Protein AF-A0A101H214-F1 (afdb_monomer_lite)

Struc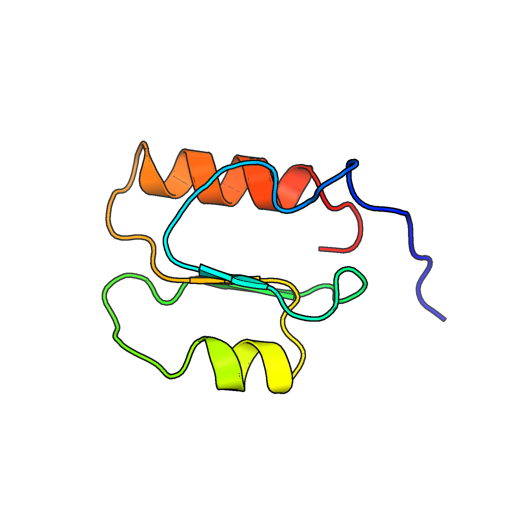ture (mmCIF, N/CA/C/O backbone):
data_AF-A0A101H214-F1
#
_entry.id   AF-A0A101H214-F1
#
loop_
_atom_site.group_PDB
_atom_site.id
_atom_site.type_symbol
_atom_site.label_atom_id
_atom_site.label_alt_id
_atom_site.label_comp_id
_atom_site.label_asym_id
_atom_site.label_entity_i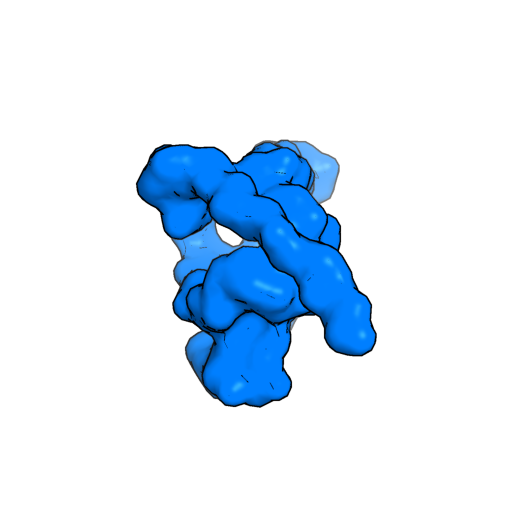d
_atom_site.label_seq_id
_atom_site.pdbx_PDB_ins_code
_atom_site.Cartn_x
_atom_site.Cartn_y
_atom_site.Cartn_z
_atom_site.occupancy
_atom_site.B_iso_or_equiv
_atom_site.auth_seq_id
_atom_site.auth_comp_id
_atom_site.auth_asym_id
_atom_site.auth_atom_id
_atom_site.pdbx_PDB_model_num
ATOM 1 N N . MET A 1 1 ? -9.701 -12.414 19.476 1.00 85.69 1 MET A N 1
ATOM 2 C CA . MET A 1 1 ? -9.869 -11.841 18.121 1.00 85.69 1 MET A CA 1
ATOM 3 C C . MET A 1 1 ? -9.122 -10.520 18.079 1.00 85.69 1 MET A C 1
ATOM 5 O O . MET A 1 1 ? -9.084 -9.866 19.112 1.00 85.69 1 MET A O 1
ATOM 9 N N . ALA A 1 2 ? -8.490 -10.160 16.959 1.00 96.12 2 ALA A N 1
ATOM 10 C CA . ALA A 1 2 ? -7.834 -8.856 16.833 1.00 96.12 2 ALA A CA 1
ATOM 11 C C . ALA A 1 2 ? -8.886 -7.758 16.618 1.00 96.12 2 ALA A C 1
ATOM 13 O O . ALA A 1 2 ? -9.801 -7.944 15.818 1.00 96.12 2 ALA A O 1
ATOM 14 N N . GLU A 1 3 ? -8.748 -6.638 17.322 1.00 97.44 3 GLU A N 1
ATOM 15 C CA . GLU A 1 3 ? -9.578 -5.447 17.114 1.00 97.44 3 GLU A CA 1
ATOM 16 C C . GLU A 1 3 ? -9.303 -4.846 15.728 1.00 97.44 3 GLU A C 1
ATOM 18 O O . GLU A 1 3 ? -8.154 -4.810 15.280 1.00 97.44 3 GLU A O 1
ATOM 23 N N . LYS A 1 4 ? -10.353 -4.374 15.049 1.00 97.94 4 LYS A N 1
ATOM 24 C CA . LYS A 1 4 ? -10.270 -3.757 13.715 1.00 97.94 4 LYS A CA 1
ATOM 25 C C . LYS A 1 4 ? -10.953 -2.398 13.710 1.00 97.94 4 LYS A C 1
ATOM 27 O O . LYS A 1 4 ? -11.895 -2.159 14.464 1.00 97.94 4 LYS A O 1
ATOM 32 N N . LYS A 1 5 ? -10.462 -1.496 12.866 1.00 98.19 5 LYS A N 1
ATOM 33 C CA . LYS A 1 5 ? -10.982 -0.133 12.710 1.00 98.19 5 LYS A CA 1
ATOM 34 C C . LYS A 1 5 ? -11.173 0.183 11.235 1.00 98.19 5 LYS A C 1
ATOM 36 O O . LYS A 1 5 ? -10.460 -0.335 10.384 1.00 98.19 5 LYS A O 1
ATOM 41 N N . SER A 1 6 ? -12.119 1.061 10.926 1.00 98.25 6 SER A N 1
ATOM 42 C CA . SER A 1 6 ? -12.315 1.503 9.547 1.00 98.25 6 SER A CA 1
ATOM 43 C C . SER A 1 6 ? -11.088 2.286 9.051 1.00 98.25 6 SER A C 1
ATOM 45 O O . SER A 1 6 ? -10.635 3.190 9.762 1.00 98.25 6 SER A O 1
ATOM 47 N N . PRO A 1 7 ? -10.568 1.991 7.845 1.00 98.56 7 PRO A N 1
ATOM 48 C CA . PRO A 1 7 ? -9.610 2.859 7.167 1.00 98.56 7 PRO A CA 1
ATOM 49 C C . PRO A 1 7 ? -10.199 4.242 6.874 1.00 98.56 7 PRO A C 1
ATOM 51 O O . PRO A 1 7 ? -11.413 4.458 6.958 1.00 98.56 7 PRO A O 1
ATOM 54 N N . ALA A 1 8 ? -9.341 5.177 6.469 1.00 98.44 8 ALA A N 1
ATOM 55 C CA . ALA A 1 8 ? -9.777 6.454 5.921 1.00 98.44 8 ALA A CA 1
ATOM 56 C C . ALA A 1 8 ? -10.764 6.255 4.753 1.00 98.44 8 ALA A C 1
ATOM 58 O O . ALA A 1 8 ? -10.661 5.302 3.976 1.00 98.44 8 ALA A O 1
ATOM 59 N N . SER A 1 9 ? -11.722 7.174 4.605 1.00 97.81 9 SER A N 1
ATOM 60 C CA . SER A 1 9 ? -12.707 7.108 3.522 1.00 97.81 9 SER A CA 1
ATOM 61 C C . SER A 1 9 ? -12.019 7.095 2.155 1.00 97.81 9 SER A C 1
ATOM 63 O O . SER A 1 9 ? -11.235 7.991 1.847 1.00 97.81 9 SER A O 1
ATOM 65 N N . GLY A 1 10 ? -12.345 6.099 1.329 1.00 96.06 10 GLY A N 1
ATOM 66 C CA . GLY A 1 10 ? -11.753 5.936 0.000 1.00 96.06 10 GLY A CA 1
ATOM 67 C C . GLY A 1 10 ? -10.318 5.404 0.005 1.00 96.06 10 GLY A C 1
ATOM 68 O O . GLY A 1 10 ? -9.629 5.564 -0.996 1.00 96.06 10 GLY A O 1
ATOM 69 N N . TRP A 1 11 ? -9.853 4.804 1.106 1.00 97.94 11 TRP A N 1
ATOM 70 C CA . TRP A 1 11 ? -8.563 4.119 1.149 1.00 97.94 11 TRP A CA 1
ATOM 71 C C . TRP A 1 11 ? -8.455 3.025 0.060 1.00 97.94 11 TRP A C 1
ATOM 73 O O . TRP A 1 11 ? -9.419 2.270 -0.106 1.00 97.94 11 TRP A O 1
ATOM 83 N N . PRO A 1 12 ? -7.303 2.892 -0.636 1.00 97.88 12 PRO A N 1
ATOM 84 C CA . PRO A 1 12 ? -6.082 3.709 -0.524 1.00 97.88 12 PRO A CA 1
ATOM 85 C C . PRO A 1 12 ? -6.240 5.131 -1.095 1.00 97.88 12 PRO A C 1
ATOM 87 O O . PRO A 1 12 ? -6.752 5.319 -2.196 1.00 97.88 12 PRO A O 1
ATOM 90 N N . THR A 1 13 ? -5.782 6.147 -0.356 1.00 94.94 13 THR A N 1
ATOM 91 C CA . THR A 1 13 ? -6.052 7.568 -0.663 1.00 94.94 13 THR A CA 1
ATOM 92 C C . THR A 1 13 ? -5.077 8.169 -1.673 1.00 94.94 13 THR A C 1
ATOM 94 O O . THR A 1 13 ? -5.438 9.077 -2.427 1.00 94.94 13 THR A O 1
ATOM 97 N N . VAL A 1 14 ? -3.838 7.676 -1.713 1.00 97.75 14 VAL A N 1
ATOM 98 C CA . VAL A 1 14 ? -2.789 8.178 -2.601 1.00 97.75 14 VAL A CA 1
ATOM 99 C C . VAL A 1 14 ? -2.603 7.224 -3.773 1.00 97.75 14 VAL A C 1
ATOM 101 O O . VAL A 1 14 ? -2.321 6.043 -3.586 1.00 97.75 14 VAL A O 1
ATOM 104 N N . LYS A 1 15 ? -2.715 7.746 -5.000 1.00 96.50 15 LYS A N 1
ATOM 105 C CA . LYS A 1 15 ? -2.537 6.959 -6.229 1.00 96.50 15 LYS A CA 1
ATOM 106 C C . LYS A 1 15 ? -1.081 6.524 -6.429 1.00 96.50 15 LYS A C 1
ATOM 108 O O . LYS A 1 15 ? -0.138 7.316 -6.293 1.00 96.50 15 LYS A O 1
ATOM 113 N N . GLY A 1 16 ? -0.913 5.283 -6.859 1.00 94.62 16 GLY A N 1
ATOM 114 C CA . GLY A 1 16 ? 0.370 4.658 -7.147 1.00 94.62 16 GLY A CA 1
ATOM 115 C C . GLY A 1 16 ? 0.184 3.373 -7.944 1.00 94.62 16 GLY A C 1
ATOM 116 O O . GLY A 1 16 ? -0.918 3.088 -8.406 1.00 94.62 16 GLY A O 1
ATOM 117 N N . ASP A 1 17 ? 1.278 2.639 -8.107 1.00 94.88 17 ASP A N 1
ATOM 118 C CA . ASP A 1 17 ? 1.309 1.338 -8.770 1.00 94.88 17 ASP A CA 1
ATOM 119 C C . ASP A 1 17 ? 1.232 0.234 -7.708 1.00 94.88 17 ASP A C 1
ATOM 121 O O . ASP A 1 17 ? 2.236 -0.129 -7.090 1.00 94.88 17 ASP A O 1
ATOM 125 N N . PHE A 1 18 ? 0.007 -0.184 -7.395 1.00 97.25 18 PHE A N 1
ATOM 126 C CA . PHE A 1 18 ? -0.291 -1.181 -6.373 1.00 97.25 18 PHE A CA 1
ATOM 127 C C . PHE A 1 18 ? -1.651 -1.839 -6.621 1.00 97.25 18 PHE A C 1
ATOM 129 O O . PHE A 1 18 ? -2.528 -1.288 -7.287 1.00 97.25 18 PHE A O 1
ATOM 136 N N . HIS A 1 19 ? -1.847 -2.978 -5.972 1.00 98.19 19 HIS A N 1
ATOM 137 C CA . HIS A 1 19 ? -3.120 -3.655 -5.798 1.00 98.19 19 HIS A CA 1
ATOM 138 C C . HIS A 1 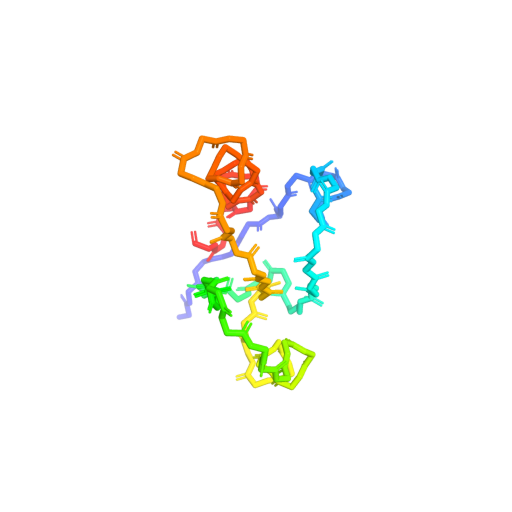19 ? -3.560 -3.548 -4.335 1.00 98.19 19 HIS A C 1
ATOM 140 O O . HIS A 1 19 ? -2.737 -3.611 -3.421 1.00 98.19 19 HIS A O 1
ATOM 146 N N . SER A 1 20 ? -4.865 -3.408 -4.106 1.00 97.75 20 SER A N 1
ATOM 147 C CA . SER A 1 20 ? -5.473 -3.454 -2.772 1.00 97.75 20 SER A CA 1
ATOM 148 C C . SER A 1 20 ? -6.208 -4.780 -2.566 1.00 97.75 20 SER A C 1
ATOM 150 O O . SER A 1 20 ? -6.987 -5.182 -3.431 1.00 97.75 20 SER A O 1
ATOM 152 N N . GLY A 1 21 ? -5.976 -5.425 -1.424 1.00 98.19 21 GLY A N 1
ATOM 153 C CA . GLY A 1 21 ? -6.689 -6.613 -0.949 1.00 98.19 21 GLY A CA 1
ATOM 154 C C . GLY A 1 21 ? -7.691 -6.278 0.161 1.00 98.19 21 GLY A C 1
ATOM 155 O O . GLY A 1 21 ? -8.397 -5.272 0.080 1.00 98.19 21 GLY A O 1
ATOM 156 N N . ASP A 1 22 ? -7.764 -7.118 1.200 1.00 98.31 22 ASP A N 1
ATOM 157 C CA . ASP A 1 22 ? -8.664 -6.898 2.343 1.00 98.31 22 ASP A CA 1
ATOM 158 C C . ASP A 1 22 ? -8.191 -5.705 3.199 1.00 98.31 22 ASP A C 1
ATOM 160 O O . ASP A 1 22 ? -7.129 -5.790 3.826 1.00 98.31 22 ASP A O 1
ATOM 164 N N . PRO A 1 23 ? -8.974 -4.614 3.315 1.00 98.31 23 PRO A N 1
ATOM 165 C CA . PRO A 1 23 ? -8.619 -3.471 4.153 1.00 98.31 23 PRO A CA 1
ATOM 166 C C . PRO A 1 23 ? -8.502 -3.802 5.649 1.00 98.31 23 PRO A C 1
ATOM 168 O O . PRO A 1 23 ? -7.969 -2.982 6.397 1.00 98.31 23 PRO A O 1
ATOM 171 N N . ASN A 1 24 ? -8.983 -4.961 6.106 1.00 98.25 24 ASN A N 1
ATOM 172 C CA . ASN A 1 24 ? -8.827 -5.419 7.487 1.00 98.25 24 ASN A CA 1
ATOM 173 C C . ASN A 1 24 ? -7.565 -6.260 7.716 1.00 98.25 24 ASN A C 1
ATOM 175 O O . ASN A 1 24 ? -7.282 -6.605 8.867 1.00 98.25 24 ASN A O 1
ATOM 179 N N . SER A 1 25 ? -6.799 -6.597 6.677 1.00 98.62 25 SER A N 1
ATOM 180 C CA . SER A 1 25 ? -5.524 -7.294 6.850 1.00 98.62 25 SER A CA 1
ATOM 181 C C . SER A 1 25 ? -4.489 -6.405 7.553 1.00 98.62 25 SER A C 1
ATOM 183 O O . SER A 1 25 ? -4.510 -5.184 7.425 1.00 98.62 25 SER A O 1
ATOM 185 N N . CYS A 1 26 ? -3.590 -7.033 8.315 1.00 98.50 26 CYS A N 1
ATOM 186 C CA . CYS A 1 26 ? -2.500 -6.373 9.038 1.00 98.50 26 CYS A CA 1
ATOM 187 C C . CYS A 1 26 ? -1.149 -6.435 8.315 1.00 98.50 26 CYS A C 1
ATOM 189 O O . CYS A 1 26 ? -0.098 -6.427 8.951 1.00 98.50 26 CYS A O 1
ATOM 191 N N . VAL A 1 27 ? -1.162 -6.617 6.993 1.00 98.75 27 VAL A N 1
ATOM 192 C CA . VAL A 1 27 ? 0.058 -6.814 6.205 1.00 98.75 27 VAL A CA 1
ATOM 193 C C . VAL A 1 27 ? 0.029 -5.932 4.966 1.00 98.75 27 VAL A C 1
ATOM 195 O O . VAL A 1 27 ? -0.931 -5.949 4.200 1.00 98.75 27 VAL A O 1
ATOM 198 N N . THR A 1 28 ? 1.119 -5.203 4.739 1.00 98.56 28 THR A N 1
ATOM 199 C CA . THR A 1 28 ? 1.437 -4.546 3.465 1.00 98.56 28 THR A CA 1
ATOM 200 C C . THR A 1 28 ? 2.742 -5.112 2.929 1.00 98.56 28 THR A C 1
ATOM 202 O O . THR A 1 28 ? 3.683 -5.330 3.692 1.00 98.56 28 THR A O 1
ATOM 205 N N . VAL A 1 29 ? 2.809 -5.334 1.618 1.00 98.75 29 VAL A N 1
ATOM 206 C CA . VAL A 1 29 ? 3.990 -5.882 0.943 1.00 98.75 29 VAL A CA 1
ATOM 207 C C . VAL A 1 29 ? 4.534 -4.869 -0.056 1.00 98.75 29 VAL A C 1
ATOM 209 O O . VAL A 1 29 ? 3.818 -4.401 -0.938 1.00 98.75 29 VAL A O 1
ATOM 212 N N . VAL A 1 30 ? 5.826 -4.563 0.055 1.00 98.50 30 VAL A N 1
ATOM 213 C CA . VAL A 1 30 ? 6.544 -3.708 -0.896 1.00 98.50 30 VAL A CA 1
ATOM 214 C C . VAL A 1 30 ? 7.495 -4.580 -1.710 1.00 98.50 30 VAL A C 1
ATOM 216 O O . VAL A 1 30 ? 8.448 -5.133 -1.166 1.00 98.50 30 VAL A O 1
ATOM 219 N N . THR A 1 31 ? 7.253 -4.706 -3.016 1.00 98.12 31 THR A N 1
ATOM 220 C CA . THR A 1 31 ? 8.025 -5.594 -3.914 1.00 98.12 31 THR A CA 1
ATOM 221 C C . THR A 1 31 ? 9.340 -4.973 -4.402 1.00 98.12 31 THR A C 1
ATOM 223 O O . THR A 1 31 ? 10.143 -5.621 -5.081 1.00 98.12 31 THR A O 1
ATOM 226 N N . MET A 1 32 ? 9.608 -3.726 -4.000 1.00 97.38 32 MET A N 1
ATOM 227 C CA . MET A 1 32 ? 10.791 -2.945 -4.366 1.00 97.38 32 MET A CA 1
ATOM 228 C C . MET A 1 32 ? 10.918 -2.802 -5.890 1.00 97.38 32 MET A C 1
ATOM 230 O O . MET A 1 32 ? 10.026 -2.247 -6.528 1.00 97.38 32 MET A O 1
ATOM 234 N N . GLY A 1 33 ? 12.028 -3.268 -6.472 1.00 96.12 33 GLY A N 1
ATOM 235 C CA . GLY A 1 33 ? 12.265 -3.282 -7.917 1.00 96.12 33 GLY A CA 1
ATOM 236 C C . GLY A 1 33 ? 11.851 -4.580 -8.616 1.00 96.12 33 GLY A C 1
ATOM 237 O O . GLY A 1 33 ? 12.135 -4.721 -9.802 1.00 96.12 33 GLY A O 1
ATOM 238 N N . SER A 1 34 ? 11.240 -5.530 -7.903 1.00 97.44 34 SER A N 1
ATOM 239 C CA . SER A 1 34 ? 10.804 -6.804 -8.485 1.00 97.44 34 SER A CA 1
ATOM 240 C C . SER A 1 34 ? 9.481 -6.651 -9.231 1.00 97.44 34 SER A C 1
ATOM 242 O O . SER A 1 34 ? 8.690 -5.760 -8.933 1.00 97.44 34 SER A O 1
ATOM 244 N N . HIS A 1 35 ? 9.236 -7.561 -10.171 1.00 95.25 35 HIS A N 1
ATOM 245 C CA . HIS A 1 35 ? 7.937 -7.753 -10.809 1.00 95.25 35 HIS A CA 1
ATOM 246 C C . HIS A 1 35 ? 7.375 -9.087 -10.327 1.00 95.25 35 HIS A C 1
ATOM 248 O O . HIS A 1 35 ? 7.822 -10.142 -10.781 1.00 95.25 35 HIS A O 1
ATOM 254 N N . LEU A 1 36 ? 6.475 -9.033 -9.350 1.00 97.00 36 LEU A N 1
ATOM 255 C CA . LEU A 1 36 ? 5.807 -10.206 -8.786 1.00 97.00 36 LEU A CA 1
ATOM 256 C C . LEU A 1 36 ? 4.326 -10.163 -9.167 1.00 97.00 36 LEU A C 1
ATOM 258 O O . LEU A 1 36 ? 3.881 -9.222 -9.807 1.00 97.00 36 LEU A O 1
ATOM 262 N N . ASP A 1 37 ? 3.562 -11.185 -8.797 1.00 97.75 37 ASP A N 1
ATOM 263 C CA . ASP A 1 37 ? 2.107 -11.124 -8.930 1.00 97.75 37 ASP A CA 1
ATOM 264 C C . ASP A 1 37 ? 1.518 -10.400 -7.708 1.00 97.75 37 ASP A C 1
ATOM 266 O O . ASP A 1 37 ? 1.150 -11.019 -6.708 1.00 97.75 37 ASP A O 1
ATOM 270 N N . GLU A 1 38 ? 1.498 -9.062 -7.736 1.00 97.88 38 GLU A N 1
ATOM 271 C CA . GLU A 1 38 ? 0.975 -8.267 -6.617 1.00 97.88 38 GLU A CA 1
ATOM 272 C C . GLU A 1 38 ? -0.517 -8.528 -6.347 1.00 97.88 38 GLU A C 1
ATOM 274 O O . GLU A 1 38 ? -0.976 -8.381 -5.209 1.00 97.88 38 GLU A O 1
ATOM 279 N N . ALA A 1 39 ? -1.275 -8.949 -7.364 1.00 97.75 39 ALA A N 1
ATOM 280 C CA . ALA A 1 39 ? -2.674 -9.324 -7.208 1.00 97.75 39 ALA A CA 1
ATOM 281 C C . ALA A 1 39 ? -2.818 -10.638 -6.423 1.00 97.75 39 ALA A C 1
ATOM 283 O O . ALA A 1 39 ? -3.630 -10.696 -5.495 1.00 97.75 39 ALA A O 1
ATOM 284 N N . ASP A 1 40 ? -2.009 -11.655 -6.731 1.00 98.44 40 ASP A N 1
ATOM 285 C CA . ASP A 1 40 ? -1.985 -12.926 -5.994 1.00 98.44 40 ASP A CA 1
ATOM 286 C C . ASP A 1 40 ? -1.467 -12.759 -4.554 1.00 98.44 40 ASP A C 1
ATOM 288 O O . ASP A 1 40 ? -1.993 -13.369 -3.620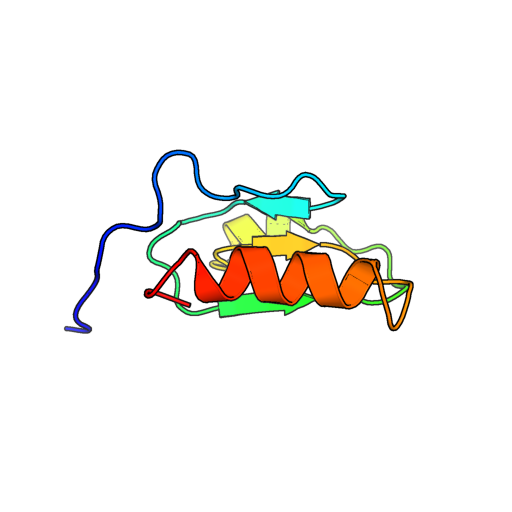 1.00 98.44 40 ASP A O 1
ATOM 292 N N . ILE A 1 41 ? -0.513 -11.851 -4.320 1.00 98.56 41 ILE A N 1
ATOM 293 C CA . ILE A 1 41 ? -0.053 -11.503 -2.962 1.00 98.56 41 ILE A CA 1
ATOM 294 C C . ILE A 1 41 ? -1.192 -10.882 -2.134 1.00 98.56 41 ILE A C 1
ATOM 296 O O . ILE A 1 41 ? -1.376 -11.225 -0.962 1.00 98.56 41 ILE A O 1
ATOM 300 N N . CYS A 1 42 ? -1.993 -9.995 -2.730 1.00 98.50 42 CYS A N 1
ATOM 301 C CA . CYS A 1 42 ? -3.200 -9.466 -2.090 1.00 98.50 42 CYS A CA 1
ATOM 302 C C . CYS A 1 42 ? -4.248 -10.562 -1.851 1.00 98.50 42 CYS A C 1
ATOM 304 O O . CYS A 1 42 ? -4.809 -10.635 -0.757 1.00 98.50 42 CYS A O 1
ATOM 306 N N . ALA A 1 43 ? -4.472 -11.454 -2.822 1.00 98.31 43 ALA A N 1
ATOM 307 C CA . ALA A 1 43 ? -5.374 -12.600 -2.670 1.00 98.31 43 ALA A CA 1
ATOM 308 C C . ALA A 1 43 ? -4.917 -13.569 -1.562 1.00 98.31 43 ALA A C 1
ATOM 310 O O . ALA A 1 43 ? -5.748 -14.162 -0.876 1.00 98.31 43 ALA A O 1
ATOM 311 N N . SER A 1 44 ? -3.605 -13.661 -1.332 1.00 98.31 44 SER A N 1
ATOM 312 C CA . SER A 1 44 ? -2.980 -14.441 -0.257 1.00 98.31 44 SER A CA 1
ATOM 313 C C . SER A 1 44 ? -3.068 -13.777 1.124 1.00 98.31 44 SER A C 1
ATOM 315 O O . SER A 1 44 ? -2.660 -14.376 2.120 1.00 98.31 44 SER A O 1
ATOM 317 N N . GLY A 1 45 ? -3.617 -12.561 1.211 1.00 98.38 45 GLY A N 1
ATOM 318 C CA . GLY A 1 45 ? -3.982 -11.925 2.475 1.00 98.38 45 GLY A CA 1
ATOM 319 C C . GLY A 1 45 ? -3.289 -10.601 2.781 1.00 98.38 45 GLY A C 1
ATOM 320 O O . GLY A 1 45 ? -3.422 -10.128 3.907 1.00 98.38 45 GLY A O 1
ATOM 321 N N . ALA A 1 46 ? -2.566 -9.974 1.849 1.00 98.69 46 ALA A N 1
ATOM 322 C CA . ALA A 1 46 ? -2.084 -8.603 2.048 1.00 98.69 46 ALA A CA 1
ATOM 323 C C . ALA A 1 46 ? -3.221 -7.574 1.880 1.00 98.69 46 ALA A C 1
ATOM 325 O O . ALA A 1 46 ? -4.079 -7.711 1.010 1.00 98.69 46 ALA A O 1
ATOM 326 N N . ALA A 1 47 ? -3.207 -6.509 2.684 1.00 98.75 47 ALA A N 1
ATOM 327 C CA . ALA A 1 47 ? -4.098 -5.362 2.507 1.00 98.75 47 ALA A CA 1
ATOM 328 C C . ALA A 1 47 ? -3.705 -4.540 1.272 1.00 98.75 47 ALA A C 1
ATOM 330 O O . ALA A 1 47 ? -4.558 -3.992 0.574 1.00 98.75 47 ALA A O 1
ATOM 331 N N . LEU A 1 48 ? -2.402 -4.448 1.007 1.00 98.50 48 LEU A N 1
ATOM 332 C CA . LEU A 1 48 ? -1.827 -3.657 -0.070 1.00 98.50 48 LEU A CA 1
ATOM 333 C C . LEU A 1 48 ? -0.535 -4.322 -0.556 1.00 98.50 48 LEU A C 1
ATOM 335 O O . LEU A 1 48 ? 0.302 -4.721 0.260 1.00 98.50 48 LEU A O 1
ATOM 339 N N . CYS A 1 49 ? -0.351 -4.408 -1.871 1.00 98.75 49 CYS A N 1
ATOM 340 C CA . CYS A 1 49 ? 0.890 -4.877 -2.477 1.00 98.75 49 CYS A CA 1
ATOM 341 C C . CYS A 1 49 ? 1.251 -4.029 -3.696 1.00 98.75 49 CYS A C 1
ATOM 343 O O . CYS A 1 49 ? 0.402 -3.774 -4.546 1.00 98.75 49 CYS A O 1
ATOM 345 N N . GLY A 1 50 ? 2.496 -3.568 -3.781 1.00 98.44 50 GLY A N 1
ATOM 346 C CA . GLY A 1 50 ? 2.954 -2.738 -4.893 1.00 98.44 50 GLY A CA 1
ATOM 347 C C . GLY A 1 50 ? 4.460 -2.520 -4.904 1.00 98.44 50 GLY A C 1
ATOM 348 O O . GLY A 1 50 ? 5.167 -2.845 -3.942 1.00 98.44 50 GLY A O 1
ATOM 349 N N . SER A 1 51 ? 4.946 -1.928 -5.994 1.00 97.38 51 SER A N 1
ATOM 350 C CA . SER A 1 51 ? 6.367 -1.622 -6.166 1.00 97.38 51 SER A CA 1
ATOM 351 C C . SER A 1 51 ? 6.742 -0.276 -5.530 1.00 97.38 51 SER A C 1
ATOM 353 O O . SER A 1 51 ? 5.954 0.670 -5.493 1.00 97.38 51 SER A O 1
ATOM 355 N N . CYS A 1 52 ? 7.975 -0.164 -5.029 1.00 98.06 52 CYS A N 1
ATOM 356 C CA . CYS A 1 52 ? 8.531 1.093 -4.519 1.00 98.06 52 CYS A CA 1
ATOM 357 C C . CYS A 1 52 ? 9.975 1.233 -4.994 1.00 98.06 52 CYS A C 1
ATOM 359 O O . CYS A 1 52 ? 10.890 0.617 -4.449 1.00 98.06 52 CYS A O 1
ATOM 361 N N . LYS A 1 53 ? 10.166 2.035 -6.044 1.00 97.19 53 LYS A N 1
ATOM 362 C CA . LYS A 1 53 ? 11.451 2.156 -6.750 1.00 97.19 53 LYS A CA 1
ATOM 363 C C . LYS A 1 53 ? 12.269 3.371 -6.326 1.00 97.19 53 LYS A C 1
ATOM 365 O O . LYS A 1 53 ? 13.473 3.376 -6.547 1.00 97.19 53 LYS A O 1
ATOM 370 N N . THR A 1 54 ? 11.625 4.389 -5.754 1.00 97.94 54 THR A N 1
ATOM 371 C CA . THR A 1 54 ? 12.294 5.616 -5.309 1.00 97.94 54 THR A CA 1
ATOM 372 C C . THR A 1 54 ? 12.215 5.751 -3.795 1.00 97.94 54 THR A C 1
ATOM 374 O O . THR A 1 54 ? 11.158 5.596 -3.184 1.00 97.94 54 THR A O 1
ATOM 377 N N . GLU A 1 55 ? 13.348 6.079 -3.194 1.00 97.56 55 GLU A N 1
ATOM 378 C CA . GLU A 1 55 ? 13.583 6.231 -1.758 1.00 97.56 55 GLU A CA 1
ATOM 379 C C . GLU A 1 55 ? 12.989 7.520 -1.159 1.00 97.56 55 GLU A C 1
ATOM 381 O O . GLU A 1 55 ? 13.154 7.789 0.026 1.00 97.56 55 GLU A O 1
ATOM 386 N N . ASN A 1 56 ? 12.298 8.315 -1.983 1.00 98.00 56 ASN A N 1
ATOM 387 C CA . ASN A 1 56 ? 11.644 9.574 -1.627 1.00 98.00 56 ASN A CA 1
ATOM 388 C C . ASN A 1 56 ? 10.134 9.507 -1.923 1.00 98.00 56 ASN A C 1
ATOM 390 O O . ASN A 1 56 ? 9.385 8.939 -1.138 1.00 98.00 56 ASN A O 1
ATOM 394 N N . LEU A 1 57 ? 9.677 10.004 -3.076 1.00 97.75 57 LEU A N 1
ATOM 395 C CA . LEU A 1 57 ? 8.266 10.074 -3.463 1.00 97.75 57 LEU A CA 1
ATOM 396 C C . LEU A 1 57 ? 7.566 8.708 -3.441 1.00 97.75 57 LEU A C 1
ATOM 398 O O . LEU A 1 57 ? 6.385 8.628 -3.120 1.00 97.75 57 LEU A O 1
ATOM 402 N N . GLY A 1 58 ? 8.260 7.626 -3.805 1.00 97.94 58 GLY A N 1
ATOM 403 C CA . GLY A 1 58 ? 7.718 6.271 -3.713 1.00 97.94 58 GLY A CA 1
ATOM 404 C C . GLY A 1 58 ? 7.440 5.890 -2.261 1.00 97.94 58 GLY A C 1
ATOM 405 O O . GLY A 1 58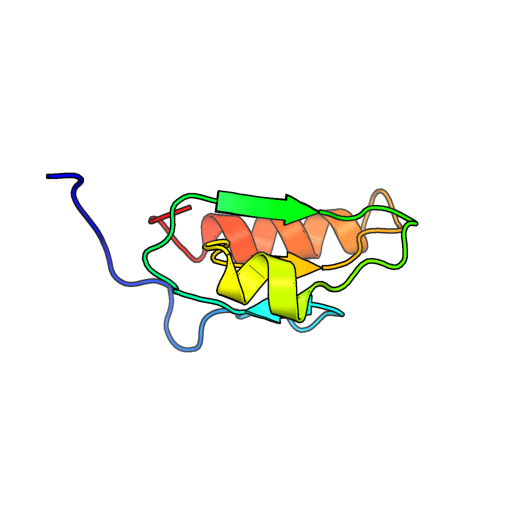 ? 6.322 5.498 -1.926 1.00 97.94 58 GLY A O 1
ATOM 406 N N . LEU A 1 59 ? 8.432 6.095 -1.392 1.00 98.25 59 LEU A N 1
ATOM 407 C CA . LEU A 1 59 ? 8.333 5.817 0.038 1.00 98.25 59 LEU A CA 1
ATOM 408 C C . LEU A 1 59 ? 7.273 6.686 0.736 1.00 98.25 59 LEU A C 1
ATOM 410 O O . LEU A 1 59 ? 6.506 6.173 1.549 1.00 98.25 59 LEU A O 1
ATOM 414 N N . GLU A 1 60 ? 7.159 7.968 0.380 1.00 98.62 60 GLU A N 1
ATOM 415 C CA . GLU A 1 60 ? 6.115 8.870 0.890 1.00 98.62 60 GLU A CA 1
ATOM 416 C C . GLU A 1 60 ? 4.705 8.328 0.615 1.00 98.62 60 GLU A C 1
ATOM 418 O O . GLU A 1 60 ? 3.847 8.343 1.500 1.00 98.62 60 GLU A O 1
ATOM 423 N N . LYS A 1 61 ? 4.465 7.792 -0.589 1.00 98.56 61 LYS A N 1
ATOM 424 C CA . LYS A 1 61 ? 3.173 7.195 -0.962 1.00 98.56 61 LYS A CA 1
ATOM 425 C C . LYS A 1 61 ? 2.870 5.923 -0.178 1.00 98.56 61 LYS A C 1
ATOM 427 O O . LYS A 1 61 ? 1.720 5.724 0.213 1.00 98.56 61 LYS A O 1
ATOM 432 N N . VAL A 1 62 ? 3.880 5.079 0.060 1.00 98.44 62 VAL A N 1
ATOM 433 C CA . VAL A 1 62 ? 3.735 3.880 0.903 1.00 98.44 62 VAL A CA 1
ATOM 434 C C . VAL A 1 62 ? 3.319 4.295 2.311 1.00 98.44 62 VAL A C 1
ATOM 436 O O . VAL A 1 62 ? 2.290 3.834 2.798 1.00 98.44 62 VAL A O 1
ATOM 439 N N . ILE A 1 63 ? 4.061 5.216 2.933 1.00 98.69 63 ILE A N 1
ATOM 440 C CA . ILE A 1 63 ? 3.782 5.688 4.295 1.00 98.69 63 ILE A CA 1
ATOM 441 C C . ILE A 1 63 ? 2.374 6.282 4.380 1.00 98.69 63 ILE A C 1
ATOM 443 O O . ILE A 1 63 ? 1.611 5.898 5.264 1.00 98.69 63 ILE A O 1
ATOM 447 N N . ALA A 1 64 ? 2.005 7.164 3.446 1.00 98.62 64 ALA A N 1
ATOM 448 C CA . ALA A 1 64 ? 0.700 7.820 3.442 1.00 98.62 64 ALA A CA 1
ATOM 449 C C . ALA A 1 64 ? -0.468 6.824 3.358 1.00 98.62 64 ALA A C 1
ATOM 451 O O . ALA A 1 64 ? -1.452 6.973 4.082 1.00 98.62 64 ALA A O 1
ATOM 452 N N . ASN A 1 65 ? -0.359 5.793 2.513 1.00 98.69 65 ASN A N 1
ATOM 453 C CA . ASN A 1 65 ? -1.396 4.768 2.406 1.00 98.69 65 ASN A CA 1
ATOM 454 C C . ASN A 1 65 ? -1.408 3.818 3.613 1.00 98.69 65 ASN A C 1
ATOM 456 O O . ASN A 1 65 ? -2.492 3.427 4.036 1.00 98.69 65 ASN A O 1
ATOM 460 N N . VAL A 1 66 ? -0.258 3.475 4.201 1.00 98.62 66 VAL A N 1
ATOM 461 C CA . VAL A 1 66 ? -0.201 2.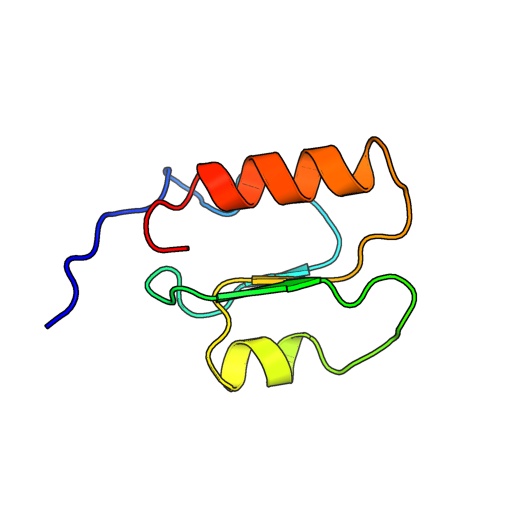604 5.390 1.00 98.62 66 VAL A CA 1
ATOM 462 C C . VAL A 1 66 ? -0.843 3.287 6.597 1.00 98.62 66 VAL A C 1
ATOM 464 O O . VAL A 1 66 ? -1.776 2.744 7.176 1.00 98.62 66 VAL A O 1
ATOM 467 N N . ILE A 1 67 ? -0.442 4.517 6.938 1.00 98.62 67 ILE A N 1
ATOM 468 C CA . ILE A 1 67 ? -0.976 5.203 8.132 1.00 98.62 67 ILE A CA 1
ATOM 469 C C . ILE A 1 67 ? -2.460 5.585 8.002 1.00 98.62 67 ILE A C 1
ATOM 471 O O . ILE A 1 67 ? -3.127 5.831 9.005 1.00 98.62 67 ILE A O 1
ATOM 475 N N . ALA A 1 68 ? -2.989 5.641 6.775 1.00 98.69 68 ALA A N 1
ATOM 476 C CA . ALA A 1 68 ? -4.405 5.877 6.510 1.00 98.69 68 ALA A CA 1
ATOM 477 C C . ALA A 1 68 ? -5.285 4.634 6.760 1.00 98.69 68 ALA A C 1
ATOM 479 O O . ALA A 1 68 ? -6.513 4.750 6.722 1.00 98.69 68 ALA A O 1
ATOM 480 N N . ASN A 1 69 ? -4.693 3.465 7.029 1.00 98.69 69 ASN A N 1
ATOM 481 C CA . ASN A 1 69 ? -5.401 2.249 7.410 1.00 98.69 69 ASN A CA 1
ATOM 482 C C . ASN A 1 69 ? -4.857 1.692 8.742 1.00 98.69 69 ASN A C 1
ATOM 484 O O . ASN A 1 69 ? -3.821 1.037 8.755 1.00 98.69 69 ASN A O 1
ATOM 488 N N . PRO A 1 70 ? -5.576 1.879 9.863 1.00 98.56 70 PRO A N 1
ATOM 489 C CA . PRO A 1 70 ? -5.131 1.455 11.191 1.00 98.56 70 PRO A CA 1
ATOM 490 C C . PRO A 1 70 ? -5.135 -0.067 11.409 1.00 98.56 70 PRO A C 1
ATOM 492 O O . PRO A 1 70 ? -4.805 -0.511 12.508 1.00 98.56 70 PRO A O 1
ATOM 495 N N . ASN A 1 71 ? -5.574 -0.863 10.429 1.00 98.62 71 ASN A N 1
ATOM 496 C CA . ASN A 1 71 ? -5.507 -2.320 10.518 1.00 98.62 71 ASN A CA 1
ATOM 497 C C . ASN A 1 71 ? -4.126 -2.875 10.165 1.00 98.62 71 ASN A C 1
ATOM 499 O O . ASN A 1 71 ? -3.855 -4.004 10.581 1.00 98.62 71 ASN A O 1
ATOM 503 N N . ILE A 1 72 ? -3.331 -2.108 9.405 1.00 98.31 72 ILE A N 1
ATOM 504 C CA . ILE A 1 72 ? -1.999 -2.445 8.878 1.00 98.31 72 ILE A CA 1
ATOM 505 C C . ILE A 1 72 ? -0.926 -2.162 9.924 1.00 98.31 72 ILE A C 1
ATOM 507 O O . ILE A 1 72 ? -0.956 -1.067 10.528 1.00 98.31 72 ILE A O 1
#

Foldseek 3Di:
DDDADDFAPPPVPDDDFKDAADLLAQAEEEPEPDDDPRVVVSVVGHRMYGYQDDPPPSVVSVVSRNVRRPND

Secondary structure (DSSP, 8-state):
-----PPSTTSS-S--SEEE--TT-S-EEE-TT----HHHHHHTT-SEEE----TTHHHHHHHHHHHT-TT-

pLDDT: mean 97.74, std 1.72, range [85.69, 98.75]

Radius of gyration: 11.67 Å; chains: 1; bounding box: 26×24×29 Å

Sequence (72 aa):
MAEKKSPASGWPTVKGDFHSGDPNSCVTVVTMGSHLDEADICASGAALCGSCKTENLGLEKVIANVIANPNI